Protein AF-A0A2Z6Q1Y4-F1 (afdb_monomer_lite)

Secondary structure (DSSP, 8-state):
------EEE-TTT--EEETTSHHHHHHHHHTEEEETTEEEE-TTS----STT-EEEETTTTEEEETTSHHHHHHHHTTPEEETTTEEE-HHHHHHHHH-GGGGG-SSHHHHHHHHHHHHHHHHHHHHHHHH-TTHHHHHHHHHHHHHHHHH--

Organism: NCBI:txid94130

Sequence (153 aa):
MTNANRYTINPLTGRSIRVDSSTFNQLVIEVYDYLDSGLVRRVTAPPLTEARQSYLNIEIGRMVQYGTRTYFYLIQRAYEIIEDYYLVPPRFVKIAQSYPFLLYLHDTQKRLEHIDVILRRVNFYIEWNQLNPDYRQRVEETRQFVERRQRET

Radius of gyration: 23.53 Å; chains: 1; bounding box: 55×42×67 Å

Foldseek 3Di:
DPDDFQWEADPQQRDTDTPVDPSNVVLCVQFFPCDPSYTHGDPPHDPPPLPFQWAQELQVRDIDGPPDPVNVVLVVQVQDQDSSHYRHHPLQVVVCVVCVVLVVPNDSVSSVVVSVVVSVVVVVVVVVCVVCVCVVVVVVVVVVVVVVVVVVD

pLDDT: mean 82.92, std 11.61, range [37.06, 97.25]

Structure (mmCIF, N/CA/C/O backbone):
data_AF-A0A2Z6Q1Y4-F1
#
_entry.id   AF-A0A2Z6Q1Y4-F1
#
loop_
_atom_site.group_PDB
_atom_site.id
_atom_site.type_symbol
_atom_site.label_atom_id
_atom_site.label_alt_id
_atom_site.label_comp_id
_atom_site.label_asym_id
_atom_site.label_entity_id
_atom_site.label_seq_id
_atom_site.pdbx_PDB_ins_code
_atom_site.Cartn_x
_atom_site.Cartn_y
_atom_site.Cartn_z
_atom_site.occupancy
_atom_site.B_iso_or_equiv
_atom_site.auth_seq_id
_atom_site.auth_comp_id
_atom_site.auth_asym_id
_atom_site.auth_atom_id
_atom_site.pdbx_PDB_model_num
ATOM 1 N N . MET A 1 1 ? 10.637 -21.542 29.072 1.00 37.06 1 MET A N 1
ATOM 2 C CA . MET A 1 1 ? 10.900 -21.349 27.628 1.00 37.06 1 MET A CA 1
ATOM 3 C C . MET A 1 1 ? 9.751 -20.538 27.035 1.00 37.06 1 MET A C 1
ATOM 5 O O . MET A 1 1 ? 8.753 -21.104 26.614 1.00 37.06 1 MET A O 1
ATOM 9 N N . THR A 1 2 ? 9.824 -19.210 27.107 1.00 41.53 2 THR A N 1
ATOM 10 C CA . THR A 1 2 ? 8.801 -18.284 26.594 1.00 41.53 2 THR A CA 1
ATOM 11 C C . THR A 1 2 ? 9.088 -18.015 25.121 1.00 41.53 2 THR A C 1
ATOM 13 O O . THR A 1 2 ? 10.106 -17.422 24.778 1.00 41.53 2 THR A O 1
ATOM 16 N N . ASN A 1 3 ? 8.248 -18.558 24.240 1.00 45.94 3 ASN A N 1
ATOM 17 C CA . ASN A 1 3 ? 8.509 -18.559 22.806 1.00 45.94 3 ASN A CA 1
ATOM 18 C 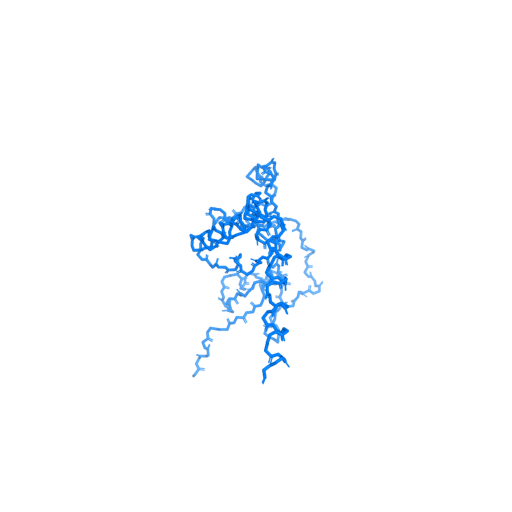C . ASN A 1 3 ? 8.334 -17.149 22.214 1.00 45.94 3 ASN A C 1
ATOM 20 O O . ASN A 1 3 ? 7.333 -16.475 22.454 1.00 45.94 3 ASN A O 1
ATOM 24 N N . ALA A 1 4 ? 9.356 -16.729 21.478 1.00 51.34 4 ALA A N 1
ATOM 25 C CA . ALA A 1 4 ? 9.578 -15.403 20.937 1.00 51.34 4 ALA A CA 1
ATOM 26 C C . ALA A 1 4 ? 8.623 -15.075 19.777 1.00 51.34 4 ALA A C 1
ATOM 28 O O . ALA A 1 4 ? 8.277 -15.946 18.987 1.00 51.34 4 ALA A O 1
ATOM 29 N N . ASN A 1 5 ? 8.248 -13.797 19.653 1.00 62.97 5 ASN A N 1
ATO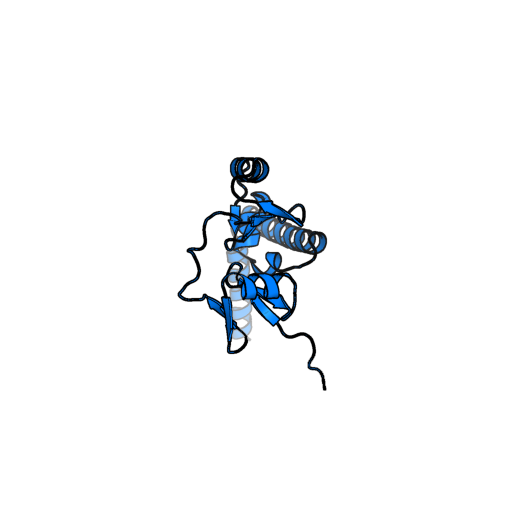M 30 C CA . ASN A 1 5 ? 7.758 -13.172 18.416 1.00 62.97 5 ASN A CA 1
ATOM 31 C C . ASN A 1 5 ? 6.746 -13.998 17.590 1.00 62.97 5 ASN A C 1
ATOM 33 O O . ASN A 1 5 ? 6.986 -14.299 16.422 1.00 62.97 5 ASN A O 1
ATOM 37 N N . ARG A 1 6 ? 5.592 -14.342 18.174 1.00 83.31 6 ARG A N 1
ATOM 38 C CA . ARG A 1 6 ? 4.473 -14.918 17.410 1.00 83.31 6 ARG A CA 1
ATOM 39 C C . ARG A 1 6 ? 3.776 -13.834 16.589 1.00 83.31 6 ARG A C 1
ATOM 41 O O . ARG A 1 6 ? 3.536 -12.739 17.098 1.00 83.31 6 ARG A O 1
ATOM 48 N N . TYR A 1 7 ? 3.435 -14.151 15.343 1.00 85.25 7 TYR A N 1
ATOM 49 C CA . TYR A 1 7 ? 2.728 -13.262 14.422 1.00 85.25 7 TYR A CA 1
ATOM 50 C C . TYR A 1 7 ? 1.480 -13.939 13.854 1.00 85.25 7 TYR A C 1
ATOM 52 O O . TYR A 1 7 ? 1.443 -15.160 13.724 1.00 85.25 7 TYR A O 1
ATOM 60 N N . THR A 1 8 ? 0.479 -13.139 13.498 1.00 89.00 8 THR A N 1
ATOM 61 C CA . THR A 1 8 ? -0.734 -13.570 12.791 1.00 89.00 8 THR A CA 1
ATOM 62 C C . THR A 1 8 ? -1.091 -12.568 11.697 1.00 89.00 8 THR A C 1
ATOM 64 O O . THR A 1 8 ? -0.507 -11.488 11.635 1.00 89.00 8 THR A O 1
ATOM 67 N N . ILE A 1 9 ? -2.039 -12.905 10.828 1.00 82.44 9 ILE A N 1
ATOM 68 C CA . ILE A 1 9 ? -2.501 -12.014 9.766 1.00 82.44 9 ILE A CA 1
ATOM 69 C C . ILE A 1 9 ? -3.655 -11.166 10.284 1.00 82.44 9 ILE A C 1
ATOM 71 O O . ILE A 1 9 ? -4.645 -11.686 10.789 1.00 82.44 9 ILE A O 1
ATOM 75 N N . ASN A 1 10 ? -3.539 -9.851 10.135 1.00 80.38 10 ASN A N 1
ATOM 76 C CA . ASN A 1 10 ? -4.630 -8.924 10.348 1.00 80.38 10 ASN A CA 1
ATOM 77 C C . ASN A 1 10 ? -5.665 -9.120 9.223 1.00 80.38 10 ASN A C 1
ATOM 79 O O . ASN A 1 10 ? -5.391 -8.744 8.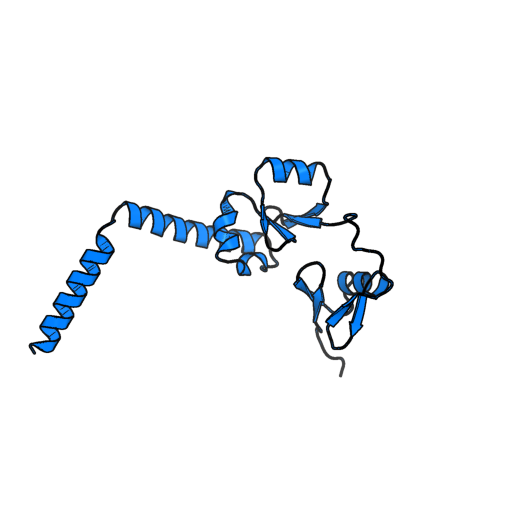083 1.00 80.38 10 ASN A O 1
ATOM 83 N N . PRO A 1 11 ? -6.861 -9.642 9.524 1.00 72.50 11 PRO A N 1
ATOM 84 C CA . PRO A 1 11 ? -7.881 -9.966 8.530 1.00 72.50 11 PRO A CA 1
ATOM 85 C C . PRO A 1 11 ? -8.485 -8.726 7.859 1.00 72.50 11 PRO A C 1
ATOM 87 O O . PRO A 1 11 ? -9.137 -8.856 6.831 1.00 72.50 11 PRO A O 1
ATOM 90 N N . LEU A 1 12 ? -8.259 -7.528 8.411 1.00 73.94 12 LEU A N 1
ATOM 91 C CA . LEU A 1 12 ? -8.688 -6.263 7.811 1.00 73.94 12 LEU A CA 1
ATOM 92 C C . LEU A 1 12 ? -7.684 -5.707 6.797 1.00 73.94 12 LEU A C 1
ATOM 94 O O . LEU A 1 12 ? -8.028 -4.811 6.039 1.00 73.94 12 LEU A O 1
ATOM 98 N N . THR A 1 13 ? -6.426 -6.158 6.834 1.00 67.19 13 THR A N 1
ATOM 99 C CA . THR A 1 13 ? -5.341 -5.546 6.037 1.00 67.19 13 THR A CA 1
ATOM 100 C C . THR A 1 13 ? -4.416 -6.553 5.354 1.00 67.19 13 THR A C 1
ATOM 102 O O . THR A 1 13 ? -3.495 -6.145 4.660 1.00 67.19 13 THR A O 1
ATOM 105 N N . GLY A 1 14 ? -4.576 -7.857 5.601 1.00 68.88 14 GLY A N 1
ATOM 106 C CA . GLY A 1 14 ? -3.698 -8.914 5.084 1.00 68.88 14 GLY A CA 1
ATOM 107 C C . GLY A 1 14 ? -2.283 -8.939 5.682 1.00 68.88 14 GLY A C 1
ATOM 108 O O . GLY A 1 14 ? -1.458 -9.755 5.279 1.00 68.88 14 GLY A O 1
ATOM 109 N N . ARG A 1 15 ? -1.971 -8.073 6.655 1.00 66.19 15 ARG A N 1
ATOM 110 C CA . ARG A 1 15 ? -0.606 -7.880 7.173 1.00 66.19 15 ARG A CA 1
ATOM 111 C C . ARG A 1 15 ? -0.270 -8.742 8.378 1.00 66.19 15 ARG A C 1
ATOM 113 O O . ARG A 1 15 ? -1.097 -8.918 9.264 1.00 66.19 15 ARG A O 1
ATOM 120 N N . SER A 1 16 ? 0.995 -9.146 8.475 1.00 80.25 16 SER A N 1
ATOM 121 C CA . SER A 1 16 ? 1.544 -9.762 9.685 1.00 80.25 16 SER A CA 1
ATOM 122 C C . SER A 1 16 ? 1.558 -8.769 10.857 1.00 80.25 16 SER A C 1
ATOM 124 O O . SER A 1 16 ? 2.112 -7.674 10.752 1.00 80.25 16 SER A O 1
ATOM 126 N N . ILE A 1 17 ? 0.944 -9.141 11.978 1.00 81.56 17 ILE A N 1
ATOM 127 C CA . ILE A 1 17 ? 0.901 -8.387 13.236 1.00 81.56 17 ILE A CA 1
ATOM 128 C C . ILE A 1 17 ? 1.380 -9.271 14.385 1.00 81.56 17 ILE A C 1
ATOM 130 O O . ILE A 1 17 ? 1.135 -10.477 14.391 1.00 81.56 17 ILE A O 1
ATOM 134 N N . ARG A 1 18 ? 2.076 -8.689 15.371 1.00 84.50 18 ARG A N 1
ATOM 135 C CA . ARG A 1 18 ? 2.560 -9.453 16.530 1.00 84.50 18 ARG A CA 1
ATOM 136 C C . ARG A 1 18 ? 1.381 -9.857 17.413 1.00 84.50 18 ARG A C 1
ATOM 138 O O . ARG A 1 18 ? 0.548 -9.013 17.750 1.00 84.50 18 ARG A O 1
ATOM 145 N N . VAL A 1 19 ? 1.348 -11.117 17.823 1.00 83.31 19 VAL A N 1
ATOM 146 C CA . VAL A 1 19 ? 0.449 -11.608 18.872 1.00 83.31 19 VAL A CA 1
ATOM 147 C C . VAL A 1 19 ? 0.749 -10.829 20.161 1.00 83.31 19 VAL A C 1
ATOM 149 O O . VAL A 1 19 ? 1.901 -10.468 20.425 1.00 83.31 19 VAL A O 1
ATOM 152 N N . ASP A 1 20 ? -0.304 -10.474 20.895 1.00 81.44 20 ASP A N 1
ATOM 153 C CA . ASP A 1 20 ? -0.297 -9.594 22.079 1.00 81.44 20 ASP A CA 1
ATOM 154 C C . ASP A 1 20 ? 0.063 -8.116 21.818 1.00 81.44 20 ASP A C 1
ATOM 156 O O . ASP A 1 20 ? 0.240 -7.334 22.755 1.00 81.44 20 ASP A O 1
ATOM 160 N N . SER A 1 21 ? 0.176 -7.689 20.554 1.00 73.88 21 SER A N 1
ATOM 161 C CA . SER A 1 21 ? 0.277 -6.258 20.224 1.00 73.88 21 SER A CA 1
ATOM 162 C C . SER A 1 21 ? -1.039 -5.521 20.480 1.00 73.88 21 SER A C 1
ATOM 164 O O . SER A 1 21 ? -2.105 -6.126 20.547 1.00 73.88 21 SER A O 1
ATOM 166 N N . SER A 1 22 ? -0.990 -4.188 20.549 1.00 67.31 22 SER A N 1
ATOM 167 C CA . SER A 1 22 ? -2.199 -3.360 20.649 1.00 67.31 22 SER A CA 1
ATOM 168 C C . SER A 1 22 ? -3.176 -3.614 19.496 1.00 67.31 22 SER A C 1
ATOM 170 O O . SER A 1 22 ? -4.368 -3.764 19.737 1.00 67.31 22 SER A O 1
ATOM 172 N N . THR A 1 23 ? -2.677 -3.740 18.261 1.00 73.38 23 THR A N 1
ATOM 173 C CA . THR A 1 23 ? -3.493 -4.062 17.080 1.00 73.38 23 THR A CA 1
ATOM 174 C C . THR A 1 23 ? -4.145 -5.436 17.194 1.00 73.38 23 THR A C 1
ATOM 176 O O . THR A 1 23 ? -5.328 -5.577 16.902 1.00 73.38 23 THR A O 1
ATOM 179 N N . PHE A 1 24 ? -3.396 -6.443 17.647 1.00 83.12 24 PHE A N 1
ATOM 180 C CA . PHE A 1 24 ? -3.934 -7.780 17.886 1.00 83.12 24 PHE A CA 1
ATOM 181 C C . PHE A 1 24 ? -5.011 -7.769 18.980 1.00 83.12 24 PHE A C 1
ATOM 183 O O . PHE A 1 24 ? -6.122 -8.237 18.746 1.00 83.12 24 PHE A O 1
ATOM 190 N N . ASN A 1 25 ? -4.714 -7.173 20.138 1.00 73.94 25 ASN A N 1
ATOM 191 C CA . ASN A 1 25 ? -5.637 -7.102 21.272 1.00 73.94 25 ASN A CA 1
ATOM 192 C C . ASN A 1 25 ? -6.927 -6.379 20.894 1.00 73.94 25 ASN A C 1
ATOM 194 O O . ASN A 1 25 ? -8.005 -6.811 21.282 1.00 73.94 25 ASN A O 1
ATOM 198 N N . GLN A 1 26 ? -6.832 -5.313 20.100 1.00 74.69 26 GLN A N 1
ATOM 199 C CA . GLN A 1 26 ? -8.004 -4.591 19.631 1.00 74.69 26 GLN A CA 1
ATOM 200 C C . GLN A 1 26 ? -8.894 -5.463 18.736 1.00 74.69 26 GLN A C 1
ATOM 202 O O . GLN A 1 26 ? -10.097 -5.539 18.967 1.00 74.69 26 GLN A O 1
ATOM 207 N N . LEU A 1 27 ? -8.309 -6.181 17.769 1.00 82.44 27 LEU A N 1
ATOM 208 C CA . LEU A 1 27 ? -9.055 -7.104 16.908 1.00 82.44 27 LEU A CA 1
ATOM 209 C C . LEU A 1 27 ? -9.741 -8.205 17.726 1.00 82.44 27 LEU A C 1
ATOM 211 O O . LEU A 1 27 ? -10.909 -8.503 17.475 1.00 82.44 27 LEU A O 1
ATOM 215 N N . VAL A 1 28 ? -9.042 -8.763 18.721 1.00 85.81 28 VAL A N 1
ATOM 216 C CA . VAL A 1 28 ? -9.565 -9.828 19.592 1.00 85.81 28 VAL A CA 1
ATOM 217 C C . VAL A 1 28 ? -10.668 -9.331 20.530 1.00 85.81 28 VAL A C 1
ATOM 219 O O . VAL A 1 28 ? -11.658 -10.020 20.762 1.00 85.81 28 VAL A O 1
ATOM 222 N N . ILE A 1 29 ? -10.533 -8.127 21.082 1.00 80.00 29 ILE A N 1
ATOM 223 C CA . ILE A 1 29 ? -11.559 -7.547 21.954 1.00 80.00 29 ILE A CA 1
ATOM 224 C C . ILE A 1 29 ? -12.826 -7.259 21.146 1.00 80.00 29 ILE A C 1
ATOM 226 O O . ILE A 1 29 ? -13.921 -7.635 21.565 1.00 80.00 29 ILE A O 1
ATOM 230 N N . GLU A 1 30 ? -12.678 -6.624 19.984 1.00 77.94 30 GLU A N 1
ATOM 231 C CA . GLU A 1 30 ? -13.805 -6.045 19.256 1.00 77.94 30 GLU A CA 1
ATOM 232 C C . GLU A 1 30 ? -14.559 -7.064 18.382 1.00 77.94 30 GLU A C 1
ATOM 234 O O . GLU A 1 30 ? -15.790 -7.079 18.396 1.00 77.94 30 GLU A O 1
ATOM 239 N N . VAL A 1 31 ? -13.862 -7.896 17.594 1.00 84.25 31 VAL A N 1
ATOM 240 C CA . VAL A 1 31 ? -14.499 -8.526 16.413 1.00 84.25 31 VAL A CA 1
ATOM 241 C C . VAL A 1 31 ? -14.037 -9.955 16.102 1.00 84.25 31 VAL A C 1
ATOM 243 O O . VAL A 1 31 ? -14.749 -10.685 15.406 1.00 84.25 31 VAL A O 1
ATOM 246 N N . TYR A 1 32 ? -12.866 -10.365 16.584 1.00 87.25 32 TYR A N 1
ATOM 247 C CA . TYR A 1 32 ? -12.204 -11.610 16.194 1.00 87.25 32 TYR A CA 1
ATOM 248 C C . TYR A 1 32 ? -11.908 -12.511 17.396 1.00 87.25 32 TYR A C 1
ATOM 250 O O . TYR A 1 32 ? -11.681 -12.041 18.504 1.00 87.25 32 TYR A O 1
ATOM 258 N N . ASP A 1 33 ? -11.861 -13.814 17.157 1.00 91.50 33 ASP A N 1
ATOM 259 C CA . ASP A 1 33 ? -11.269 -14.802 18.051 1.00 91.50 33 ASP A CA 1
ATOM 260 C C . ASP A 1 33 ? -9.919 -15.241 17.486 1.00 91.50 33 ASP A C 1
ATOM 262 O O . ASP A 1 33 ? -9.725 -15.293 16.270 1.00 91.50 33 ASP A O 1
ATOM 266 N N . TYR A 1 34 ? -8.970 -15.542 18.368 1.00 91.75 34 TYR A N 1
ATOM 267 C CA . TYR A 1 34 ? -7.661 -16.044 17.967 1.00 91.75 34 TYR A CA 1
ATOM 268 C C . TYR A 1 34 ? -7.627 -17.569 18.090 1.00 91.75 34 TYR A C 1
ATOM 270 O O . TYR A 1 34 ? -7.562 -18.102 19.198 1.00 91.75 34 TYR A O 1
ATOM 278 N N . LEU A 1 35 ? -7.692 -18.258 16.950 1.00 88.69 35 LEU A N 1
ATOM 279 C CA . LEU A 1 35 ? -7.785 -19.717 16.834 1.00 88.69 35 LEU A CA 1
ATOM 280 C C . LEU A 1 35 ? -6.787 -20.206 15.788 1.00 88.69 35 LEU A C 1
ATOM 282 O O . LEU A 1 35 ? -6.608 -19.556 14.763 1.00 88.69 35 LEU A O 1
ATOM 286 N N . ASP A 1 36 ? -6.120 -21.332 16.043 1.00 87.19 36 ASP A N 1
ATOM 287 C CA . ASP A 1 36 ? -5.175 -21.957 15.102 1.00 87.19 36 ASP A CA 1
ATOM 288 C C . ASP A 1 36 ? -4.132 -20.988 14.515 1.00 87.19 36 ASP A C 1
ATOM 290 O O . ASP A 1 36 ? -3.722 -21.080 13.361 1.00 87.19 36 ASP A O 1
ATOM 294 N N . SER A 1 37 ? -3.668 -20.040 15.335 1.00 84.31 37 SER A N 1
ATOM 295 C CA . SER A 1 37 ? -2.723 -18.982 14.939 1.00 84.31 37 SER A CA 1
ATOM 296 C C . SER A 1 37 ? -3.266 -17.953 13.924 1.00 84.31 37 SER A C 1
ATOM 298 O O . SER A 1 37 ? -2.503 -17.142 13.391 1.00 84.31 37 SER A O 1
ATOM 300 N N . GLY A 1 38 ? -4.582 -17.921 13.705 1.00 85.56 38 GLY A N 1
ATOM 301 C CA . GLY A 1 38 ? -5.308 -16.972 12.859 1.00 85.56 38 GLY A CA 1
ATOM 302 C C . GLY A 1 38 ? -6.366 -16.172 13.625 1.00 85.56 38 GLY A C 1
ATOM 303 O O . GLY A 1 38 ? -6.835 -16.575 14.688 1.00 85.56 38 GLY A O 1
ATOM 304 N N . LEU A 1 39 ? -6.755 -15.021 13.076 1.00 87.31 39 LEU A N 1
ATOM 305 C CA . LEU A 1 39 ? -7.897 -14.247 13.562 1.00 87.31 39 LEU A CA 1
ATOM 306 C C . LEU A 1 39 ? -9.154 -14.637 12.777 1.00 87.31 39 LEU A C 1
ATOM 308 O O . LEU A 1 39 ? -9.253 -14.377 11.578 1.00 87.31 39 LEU A O 1
ATOM 312 N N . VAL A 1 40 ? -10.122 -15.236 13.467 1.00 87.19 40 VAL A N 1
ATOM 313 C CA . VAL A 1 40 ? -11.408 -15.683 12.915 1.00 87.19 40 VAL A CA 1
ATOM 314 C C . VAL A 1 40 ? -12.501 -14.726 13.368 1.00 87.19 40 VAL A C 1
ATOM 316 O O . VAL A 1 40 ? -12.618 -14.425 14.550 1.00 87.19 40 VAL A O 1
ATOM 319 N N . ARG A 1 41 ? -13.295 -14.192 12.439 1.00 83.44 41 ARG A N 1
ATOM 320 C CA . ARG A 1 41 ? -14.323 -13.200 12.781 1.00 83.44 41 ARG A CA 1
ATOM 321 C C . ARG A 1 41 ? -15.466 -13.863 13.552 1.00 83.44 41 ARG A C 1
ATOM 323 O O . ARG A 1 41 ? -15.990 -14.880 13.100 1.00 83.44 41 ARG A O 1
ATOM 330 N N . ARG A 1 42 ? -15.901 -13.264 14.666 1.00 87.81 42 ARG A N 1
ATOM 331 C CA . ARG A 1 42 ? -17.059 -13.750 15.433 1.00 87.81 42 ARG A CA 1
ATOM 332 C C . ARG A 1 42 ? -18.319 -13.700 14.578 1.00 87.81 42 ARG A C 1
ATOM 334 O O . ARG A 1 42 ? -18.568 -12.717 13.881 1.00 87.81 42 ARG A O 1
ATOM 341 N N . VAL A 1 43 ? -19.160 -14.723 14.693 1.00 80.62 43 VAL A N 1
ATOM 342 C CA . VAL A 1 43 ? -20.460 -14.767 13.998 1.00 80.62 43 VAL A CA 1
ATOM 343 C C . VAL A 1 43 ? -21.365 -13.612 14.446 1.00 80.62 43 VAL A C 1
ATOM 345 O O . VAL A 1 43 ? -22.093 -13.045 13.640 1.00 80.62 43 VAL A O 1
ATOM 348 N N . THR A 1 44 ? -21.266 -13.211 15.716 1.00 83.44 44 THR A N 1
ATOM 349 C CA . THR A 1 44 ? -22.035 -12.110 16.318 1.00 83.44 44 THR A CA 1
ATOM 350 C C . THR A 1 44 ? -21.422 -10.728 16.099 1.00 83.44 44 THR A C 1
ATOM 352 O O . THR A 1 44 ? -21.999 -9.733 16.534 1.00 83.44 44 THR A O 1
ATOM 355 N N . ALA A 1 45 ? -20.256 -10.636 15.451 1.00 73.25 45 ALA A N 1
ATOM 356 C CA . ALA A 1 45 ? -19.605 -9.354 15.242 1.00 73.25 45 ALA A CA 1
ATOM 357 C C . ALA A 1 45 ? -20.448 -8.441 14.335 1.00 73.25 45 ALA A C 1
ATOM 359 O O . ALA A 1 45 ? -20.828 -8.874 13.234 1.00 73.25 45 ALA A O 1
ATOM 360 N N . PRO A 1 46 ? -20.666 -7.167 14.724 1.00 66.94 46 PRO A N 1
ATOM 361 C CA . PRO A 1 46 ? -21.370 -6.205 13.882 1.00 66.94 46 PRO A CA 1
ATOM 362 C C . PRO A 1 46 ? -20.663 -6.106 12.528 1.00 66.94 46 PRO A C 1
ATOM 364 O O . PRO A 1 46 ? -19.429 -6.211 12.514 1.00 66.94 46 PRO A O 1
ATOM 367 N N . PRO A 1 47 ? -21.396 -5.945 11.402 1.00 62.91 47 PRO A N 1
ATOM 368 C CA . PRO A 1 47 ? -20.800 -5.783 10.075 1.00 62.91 47 PRO A CA 1
ATOM 369 C C . PRO A 1 47 ? -19.625 -4.819 10.157 1.00 62.91 47 PRO A C 1
ATOM 371 O O . PRO A 1 47 ? -19.696 -3.875 10.942 1.00 62.91 47 PRO A O 1
ATOM 374 N N . LEU A 1 48 ? -18.555 -5.069 9.395 1.00 60.69 48 LEU A N 1
ATOM 375 C CA . LEU A 1 48 ? -17.454 -4.113 9.290 1.00 60.69 48 LEU A CA 1
ATOM 376 C C . LEU A 1 48 ? -18.049 -2.809 8.748 1.00 60.69 48 LEU A C 1
ATOM 378 O O . LEU A 1 48 ? -18.239 -2.655 7.546 1.00 60.69 48 LEU A O 1
ATOM 382 N N . THR A 1 49 ? -18.470 -1.923 9.643 1.00 51.53 49 THR A N 1
ATOM 383 C CA . THR A 1 49 ? -19.047 -0.642 9.287 1.00 51.53 49 THR A CA 1
ATOM 384 C C . THR A 1 49 ? -17.910 0.196 8.725 1.00 51.53 49 THR A C 1
ATOM 386 O O . THR A 1 49 ? -16.804 0.181 9.259 1.00 51.53 49 THR A O 1
ATOM 389 N N . GLU A 1 50 ? -18.181 0.960 7.664 1.00 51.53 50 GLU A N 1
ATOM 390 C CA . GLU A 1 50 ? -17.243 1.914 7.038 1.00 51.53 50 GLU A CA 1
ATOM 391 C C . GLU A 1 50 ? -16.567 2.865 8.055 1.00 51.53 50 GLU A C 1
ATOM 393 O O . GLU A 1 50 ? -15.533 3.483 7.786 1.00 51.53 50 GLU A O 1
ATOM 398 N N . ALA A 1 51 ? -17.133 2.957 9.261 1.00 46.16 51 ALA A N 1
ATOM 399 C CA . ALA A 1 51 ? -16.576 3.609 10.427 1.00 46.16 51 ALA A CA 1
ATOM 400 C C . ALA A 1 51 ? -15.200 3.024 10.810 1.00 46.16 51 ALA A C 1
ATOM 402 O O . ALA A 1 51 ? -15.091 2.113 11.627 1.00 46.16 51 ALA A O 1
ATOM 403 N N . ARG A 1 52 ? -14.158 3.689 10.289 1.00 56.88 52 ARG A N 1
ATOM 404 C CA . ARG A 1 52 ? -12.714 3.621 10.615 1.00 56.88 52 ARG A CA 1
ATOM 405 C C . ARG A 1 52 ? -11.823 2.904 9.602 1.00 56.88 52 ARG A C 1
ATOM 407 O O . ARG A 1 52 ? -10.669 2.614 9.931 1.00 56.88 52 ARG A O 1
ATOM 414 N N . GLN A 1 53 ? -12.262 2.721 8.356 1.00 72.69 53 GLN A N 1
ATOM 415 C CA . GLN A 1 53 ? -11.307 2.369 7.303 1.00 72.69 53 GLN A CA 1
ATOM 416 C C . GLN A 1 53 ? -10.223 3.456 7.229 1.00 72.69 53 GLN A C 1
ATOM 418 O O . GLN A 1 53 ? -10.515 4.648 7.137 1.00 72.69 53 GLN A O 1
ATOM 423 N N . SER A 1 54 ? -8.963 3.059 7.379 1.00 81.94 54 SER A N 1
ATOM 424 C CA . SER A 1 54 ? -7.820 3.968 7.378 1.00 81.94 54 SER A CA 1
ATOM 425 C C . SER A 1 54 ? -6.763 3.420 6.442 1.00 81.94 54 SER A C 1
ATOM 427 O O . SER A 1 54 ? -6.403 2.250 6.529 1.00 81.94 54 SER A O 1
ATOM 429 N N . TYR A 1 55 ? -6.240 4.284 5.588 1.00 84.00 55 TYR A N 1
ATOM 430 C CA . TYR A 1 55 ? -5.277 3.931 4.558 1.00 84.00 55 TYR A CA 1
ATOM 431 C C . TYR A 1 55 ? -3.902 4.479 4.915 1.00 84.00 55 TYR A C 1
ATOM 433 O O . TYR A 1 55 ? -3.786 5.605 5.402 1.00 84.00 55 TYR A O 1
ATOM 441 N N . LEU A 1 56 ? -2.842 3.722 4.654 1.00 88.12 56 LEU A N 1
ATOM 442 C CA . LEU A 1 56 ? -1.482 4.226 4.811 1.00 88.12 56 LEU A CA 1
ATOM 443 C C . LEU A 1 56 ? -1.096 5.039 3.579 1.00 88.12 56 LEU A C 1
ATOM 445 O O . LEU A 1 56 ? -0.916 4.481 2.499 1.00 88.12 56 LEU A O 1
ATOM 449 N N . ASN A 1 57 ? -0.903 6.345 3.742 1.00 94.69 57 ASN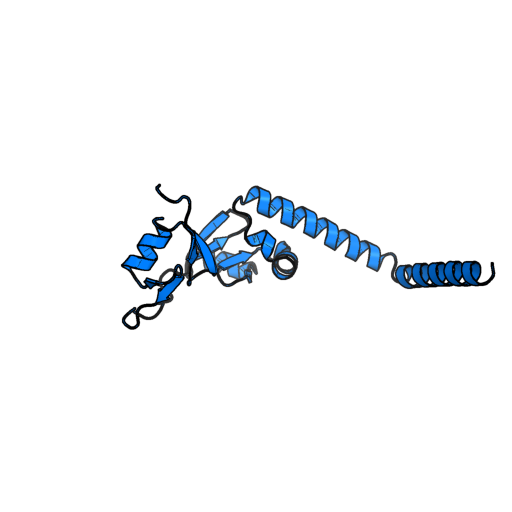 A N 1
ATOM 450 C CA . ASN A 1 57 ? -0.276 7.151 2.703 1.00 94.69 57 ASN A CA 1
ATOM 451 C C . ASN A 1 57 ? 1.214 6.792 2.628 1.00 94.69 57 ASN A C 1
ATOM 453 O O . ASN A 1 57 ? 1.962 7.018 3.584 1.00 94.69 57 ASN A O 1
ATOM 457 N N . ILE A 1 58 ? 1.643 6.238 1.492 1.00 91.75 58 ILE A N 1
ATOM 458 C CA . ILE A 1 58 ? 3.020 5.758 1.335 1.00 91.75 58 ILE A CA 1
ATOM 459 C C . ILE A 1 58 ? 4.046 6.876 1.159 1.00 91.75 58 ILE A C 1
ATOM 461 O O . ILE A 1 58 ? 5.224 6.626 1.382 1.00 91.75 58 ILE A O 1
ATOM 465 N N . GLU A 1 59 ? 3.612 8.074 0.760 1.00 92.81 59 GLU A N 1
ATOM 466 C CA . GLU A 1 59 ? 4.478 9.236 0.551 1.00 92.81 59 GLU A CA 1
ATOM 467 C C . GLU A 1 59 ? 4.908 9.847 1.886 1.00 92.81 59 GLU A C 1
ATOM 469 O O . GLU A 1 59 ? 6.069 10.198 2.061 1.00 92.81 59 GLU A O 1
ATOM 474 N N . ILE A 1 60 ? 3.986 9.938 2.847 1.00 90.75 60 ILE A N 1
ATOM 475 C CA . ILE A 1 60 ? 4.250 10.587 4.143 1.00 90.75 60 ILE A CA 1
ATOM 476 C C . ILE A 1 60 ? 4.298 9.611 5.323 1.00 90.75 60 ILE A C 1
ATOM 478 O O . ILE A 1 60 ? 4.596 10.018 6.443 1.00 90.75 60 ILE A O 1
ATOM 482 N N . GLY A 1 61 ? 3.966 8.335 5.108 1.00 87.50 61 GLY A N 1
ATOM 483 C CA . GLY A 1 61 ? 3.978 7.306 6.150 1.00 87.50 61 GLY A CA 1
ATOM 484 C C . GLY A 1 61 ? 2.917 7.492 7.236 1.00 87.50 61 GLY A C 1
ATOM 485 O O . GLY A 1 61 ? 3.100 7.014 8.352 1.00 87.50 61 GLY A O 1
ATOM 486 N N . ARG A 1 62 ? 1.825 8.210 6.945 1.00 89.81 62 ARG A N 1
ATOM 487 C CA . ARG A 1 62 ? 0.749 8.502 7.907 1.00 89.81 62 ARG A CA 1
ATOM 488 C C . ARG A 1 62 ? -0.552 7.821 7.513 1.00 89.81 62 ARG A C 1
ATOM 490 O O . ARG A 1 62 ? -0.858 7.690 6.329 1.00 89.81 62 ARG A O 1
ATOM 497 N N . MET A 1 63 ? -1.328 7.438 8.523 1.00 89.50 63 MET A N 1
ATOM 498 C CA . MET A 1 63 ? -2.680 6.926 8.329 1.00 89.50 63 MET A CA 1
ATOM 499 C C . MET A 1 63 ? -3.624 8.061 7.932 1.00 89.50 63 MET A C 1
ATOM 501 O O . MET A 1 63 ? -3.609 9.139 8.526 1.00 89.50 63 MET A O 1
ATOM 505 N N . VAL A 1 64 ? -4.464 7.793 6.942 1.00 88.94 64 VAL A N 1
ATOM 506 C CA . VAL A 1 64 ? -5.513 8.678 6.451 1.00 88.94 64 VAL A CA 1
ATOM 507 C C . VAL A 1 64 ? -6.839 7.970 6.655 1.00 88.94 64 VAL A C 1
ATOM 509 O O . VAL A 1 64 ? -7.089 6.926 6.060 1.00 88.94 64 VAL A O 1
ATOM 512 N N . GLN A 1 65 ? -7.687 8.535 7.503 1.00 87.25 65 GLN A N 1
ATOM 513 C CA . GLN A 1 65 ? -9.018 7.993 7.751 1.00 87.25 65 GLN A CA 1
ATOM 514 C C . GLN A 1 65 ? -9.934 8.275 6.557 1.00 87.25 65 GLN A C 1
ATOM 516 O O . GLN A 1 65 ? -9.956 9.394 6.030 1.00 87.25 65 GLN A O 1
ATOM 521 N N . TYR A 1 66 ? -10.695 7.263 6.155 1.00 83.06 66 TYR A N 1
ATOM 522 C CA . TYR A 1 66 ? -11.760 7.363 5.167 1.00 83.06 66 TYR A CA 1
ATOM 523 C C . TYR A 1 66 ? -12.752 8.477 5.530 1.00 83.06 66 TYR A C 1
ATOM 525 O O . TYR A 1 66 ? -13.001 8.749 6.705 1.00 83.06 66 TYR A O 1
ATOM 533 N N . GLY A 1 67 ? -13.279 9.162 4.515 1.00 81.50 67 GLY A N 1
ATOM 534 C CA . GLY A 1 67 ? -14.267 10.232 4.692 1.00 81.50 67 GLY A CA 1
ATOM 535 C C . GLY A 1 67 ? -13.721 11.544 5.273 1.00 81.50 67 GLY A C 1
ATOM 536 O O . GLY A 1 67 ? -14.461 12.517 5.394 1.00 81.50 67 GLY A O 1
ATOM 537 N N . THR A 1 68 ? -12.431 11.626 5.613 1.00 87.56 68 THR A N 1
ATOM 538 C CA . THR A 1 68 ? -11.823 12.892 6.053 1.00 87.56 68 THR A CA 1
ATOM 539 C C . THR A 1 68 ? -11.547 13.836 4.883 1.00 87.56 68 THR A C 1
ATOM 541 O O . THR A 1 68 ? -11.392 13.421 3.734 1.00 87.56 68 THR A O 1
ATOM 544 N N . ARG A 1 69 ? -11.379 15.133 5.178 1.00 93.75 69 ARG A N 1
ATOM 545 C CA . ARG A 1 69 ? -10.937 16.127 4.184 1.00 93.75 69 ARG A CA 1
ATOM 546 C C . ARG A 1 69 ? -9.636 15.710 3.489 1.00 93.75 69 ARG A C 1
ATOM 548 O O . ARG A 1 69 ? -9.503 15.896 2.284 1.00 93.75 69 ARG A O 1
ATOM 555 N N . THR A 1 70 ? -8.693 15.133 4.235 1.00 94.06 70 THR A N 1
ATOM 556 C CA . THR A 1 70 ? -7.424 14.634 3.686 1.00 94.06 70 THR A CA 1
ATOM 557 C C . THR A 1 70 ? -7.642 13.468 2.732 1.00 94.06 70 THR A C 1
ATOM 559 O O . THR A 1 70 ? -7.033 13.451 1.668 1.00 94.06 70 THR A O 1
ATOM 562 N N . TYR A 1 71 ? -8.525 12.526 3.074 1.00 93.12 71 TYR A N 1
ATOM 563 C CA . TYR A 1 71 ? -8.889 11.429 2.179 1.00 93.12 71 TYR A CA 1
ATOM 564 C C . TYR A 1 71 ? -9.415 11.958 0.841 1.00 93.12 71 TYR A C 1
ATOM 566 O O . TYR A 1 71 ? -8.821 11.675 -0.198 1.00 93.12 71 TYR A O 1
ATOM 574 N N . PHE A 1 72 ? -10.450 12.804 0.860 1.00 93.62 72 PHE A N 1
ATOM 575 C CA . PHE A 1 72 ? -11.031 13.340 -0.375 1.00 93.62 72 PHE A CA 1
ATOM 576 C C . PHE A 1 72 ? -10.031 14.166 -1.188 1.00 93.62 72 PHE A C 1
ATOM 578 O O . PHE A 1 72 ? -10.003 14.057 -2.412 1.00 93.62 72 PHE A O 1
ATOM 585 N N . TYR A 1 73 ? -9.165 14.931 -0.520 1.00 96.94 73 TYR A N 1
ATOM 586 C CA . TYR A 1 73 ? -8.093 15.673 -1.180 1.00 96.94 73 TYR A CA 1
ATOM 587 C C . TYR A 1 73 ? -7.124 14.756 -1.941 1.00 96.94 73 TYR A C 1
ATOM 589 O O . TYR A 1 73 ? -6.740 15.065 -3.066 1.00 96.94 73 TYR A O 1
ATOM 597 N N . LEU A 1 74 ? -6.728 13.623 -1.354 1.00 96.62 74 LEU A N 1
ATOM 598 C CA . LEU A 1 74 ? -5.813 12.681 -2.003 1.00 96.62 74 LEU A CA 1
ATOM 599 C C . LEU A 1 74 ? -6.479 11.975 -3.189 1.00 96.62 74 LEU A C 1
ATOM 601 O O . LEU A 1 74 ? -5.878 11.904 -4.261 1.00 96.62 74 LEU A O 1
ATOM 605 N N . ILE A 1 75 ? -7.734 11.540 -3.038 1.00 94.88 75 ILE A N 1
ATOM 606 C CA . ILE A 1 75 ? -8.504 10.923 -4.130 1.00 94.88 75 ILE A CA 1
ATOM 607 C C . ILE A 1 75 ? -8.672 11.895 -5.308 1.00 94.88 75 ILE A C 1
ATOM 609 O O . ILE A 1 75 ? -8.448 11.519 -6.455 1.00 94.88 75 ILE A O 1
ATOM 613 N N . GLN A 1 76 ? -8.957 13.175 -5.043 1.00 97.19 76 GLN A N 1
ATOM 614 C CA . GLN A 1 76 ? -9.023 14.210 -6.086 1.00 97.19 76 GLN A CA 1
ATOM 615 C C . GLN A 1 76 ? -7.692 14.426 -6.823 1.00 97.19 76 GLN A C 1
ATOM 617 O O . GLN A 1 76 ? -7.691 14.887 -7.962 1.00 97.19 76 GLN A O 1
ATOM 622 N N . ARG A 1 77 ? -6.553 14.078 -6.209 1.00 96.62 77 ARG A N 1
ATOM 623 C CA . ARG A 1 77 ? -5.223 14.109 -6.845 1.00 96.62 77 ARG A CA 1
ATOM 624 C C . ARG A 1 77 ? -4.831 12.773 -7.478 1.00 96.62 77 ARG A C 1
ATOM 626 O O . ARG A 1 77 ? -3.643 12.543 -7.701 1.00 96.62 77 ARG A O 1
ATOM 633 N N . ALA A 1 78 ? -5.815 11.922 -7.761 1.00 96.88 78 ALA A N 1
ATOM 634 C CA . ALA A 1 78 ? -5.645 10.612 -8.377 1.00 96.88 78 ALA A CA 1
ATOM 635 C C . ALA A 1 78 ? -4.731 9.668 -7.577 1.00 96.88 78 ALA A C 1
ATOM 637 O O . ALA A 1 78 ? -4.050 8.820 -8.150 1.00 96.88 78 ALA A O 1
ATOM 638 N N . TYR A 1 79 ? -4.695 9.808 -6.248 1.00 97.25 79 TYR A N 1
ATOM 639 C CA . TYR A 1 79 ? -4.134 8.742 -5.427 1.00 97.25 79 TYR A CA 1
ATOM 640 C C . TYR A 1 79 ? -5.001 7.497 -5.573 1.00 97.25 79 TYR A C 1
ATOM 642 O O . TYR A 1 79 ? -6.224 7.575 -5.455 1.00 97.25 79 TYR A O 1
ATOM 650 N N . GLU A 1 80 ? -4.356 6.357 -5.770 1.00 93.19 80 GLU A N 1
ATOM 651 C CA . GLU A 1 80 ? -5.036 5.072 -5.865 1.00 93.19 80 GLU A CA 1
ATOM 652 C C . GLU A 1 80 ? -4.877 4.293 -4.566 1.00 93.19 80 GLU A C 1
ATOM 654 O O . GLU A 1 80 ? -3.843 4.368 -3.895 1.00 93.19 80 GLU A O 1
ATOM 659 N N . ILE A 1 81 ? -5.924 3.553 -4.210 1.00 85.81 81 ILE A N 1
ATOM 660 C CA . ILE A 1 81 ? -5.883 2.594 -3.113 1.00 85.81 81 ILE A CA 1
ATOM 661 C C . ILE A 1 81 ? -5.411 1.266 -3.703 1.00 85.81 81 ILE A C 1
ATOM 663 O O . ILE A 1 81 ? -6.070 0.707 -4.575 1.00 85.81 81 ILE A O 1
ATOM 667 N N . ILE A 1 82 ? -4.264 0.780 -3.240 1.00 81.38 82 ILE A N 1
ATOM 668 C CA . ILE A 1 82 ? -3.671 -0.493 -3.658 1.00 81.38 82 ILE A CA 1
ATOM 669 C C . ILE A 1 82 ? -3.709 -1.464 -2.476 1.00 81.38 82 ILE A C 1
ATOM 671 O O . ILE A 1 82 ? -3.459 -1.063 -1.335 1.00 81.38 82 ILE A O 1
ATOM 675 N N . GLU A 1 83 ? -4.045 -2.727 -2.757 1.00 74.06 83 GLU A N 1
ATOM 676 C CA . GLU A 1 83 ? -4.223 -3.790 -1.751 1.00 74.06 83 GLU A CA 1
ATOM 677 C C . GLU A 1 83 ? -5.171 -3.383 -0.612 1.00 74.06 83 GLU A C 1
ATOM 679 O O . GLU A 1 83 ? -4.914 -3.660 0.558 1.00 74.06 83 GLU A O 1
ATOM 684 N N . ASP A 1 84 ? -6.224 -2.634 -0.952 1.00 72.25 84 ASP A N 1
ATOM 685 C CA . ASP A 1 84 ? -7.264 -2.163 -0.027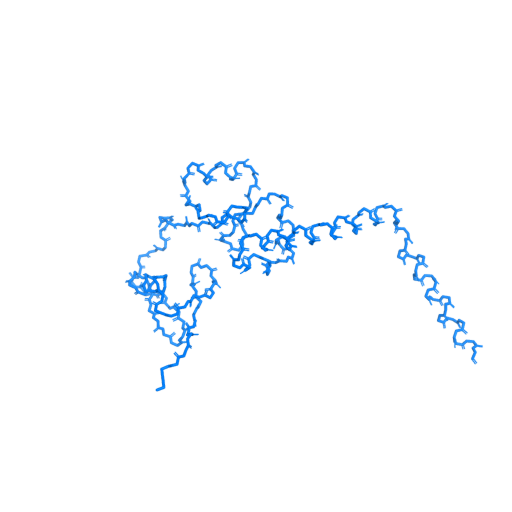 1.00 72.25 84 ASP A CA 1
ATOM 686 C C . ASP A 1 84 ? -6.748 -1.365 1.191 1.00 72.25 84 ASP A C 1
ATOM 688 O O . ASP A 1 84 ? -7.483 -1.121 2.151 1.00 72.25 84 ASP A O 1
ATOM 692 N N . TYR A 1 85 ? -5.488 -0.909 1.155 1.00 77.69 85 TYR A N 1
ATOM 693 C CA . TYR A 1 85 ? -4.813 -0.337 2.321 1.00 77.69 85 TYR A CA 1
ATOM 694 C C . TYR A 1 85 ? -3.863 0.822 2.002 1.00 77.69 85 TYR A C 1
ATOM 696 O O . TYR A 1 85 ? -3.767 1.776 2.780 1.00 77.69 85 TYR A O 1
ATOM 704 N N . TYR A 1 86 ? -3.139 0.776 0.887 1.00 84.38 86 TYR A N 1
ATOM 705 C CA . TYR A 1 86 ? -2.106 1.760 0.578 1.00 84.38 86 TYR A CA 1
ATOM 706 C C . TYR A 1 86 ? -2.649 2.886 -0.285 1.00 84.38 86 TYR A C 1
ATOM 708 O O . TYR A 1 86 ? -3.076 2.646 -1.405 1.00 84.38 86 TYR A O 1
ATOM 716 N N . LEU A 1 87 ? -2.558 4.124 0.197 1.00 93.56 87 LEU A N 1
ATOM 717 C CA . LEU A 1 87 ? -2.775 5.312 -0.624 1.00 93.56 87 LEU A CA 1
ATOM 718 C C . LEU A 1 87 ? -1.485 5.647 -1.370 1.00 93.56 87 LEU A C 1
ATOM 720 O O . LEU A 1 87 ? -0.501 6.089 -0.763 1.00 93.56 87 LEU A O 1
ATOM 724 N N . VAL A 1 88 ? -1.513 5.438 -2.684 1.00 95.00 88 VAL A N 1
ATOM 725 C CA . VAL A 1 88 ? -0.357 5.517 -3.577 1.00 95.00 88 VAL A CA 1
ATOM 726 C C . VAL A 1 88 ? -0.481 6.721 -4.515 1.00 95.00 88 VAL A C 1
ATOM 728 O O . VAL A 1 88 ? -1.473 6.827 -5.233 1.00 95.00 88 VAL A O 1
ATOM 731 N N . PRO A 1 89 ? 0.514 7.632 -4.545 1.00 96.81 89 PRO A N 1
ATOM 732 C CA . PRO A 1 89 ? 0.535 8.735 -5.500 1.00 96.81 89 PRO A CA 1
ATOM 733 C C . PRO A 1 89 ? 0.555 8.231 -6.955 1.00 96.81 89 PRO A C 1
ATOM 735 O O . PRO A 1 89 ? 1.245 7.243 -7.226 1.00 96.81 89 PRO A O 1
ATOM 738 N N . PRO A 1 90 ? -0.047 8.960 -7.917 1.00 96.06 90 PRO A N 1
ATOM 739 C CA . PRO A 1 90 ? -0.141 8.548 -9.325 1.00 96.06 90 PRO A CA 1
ATOM 740 C C . PRO A 1 90 ? 1.188 8.089 -9.940 1.00 96.06 90 PRO A C 1
ATOM 742 O O . PRO A 1 90 ? 1.260 7.085 -10.646 1.00 96.06 90 PRO A O 1
ATOM 745 N N . ARG A 1 91 ? 2.281 8.796 -9.618 1.00 93.44 91 ARG A N 1
ATOM 746 C CA . ARG A 1 91 ? 3.631 8.503 -10.132 1.00 93.44 91 ARG A CA 1
ATOM 747 C C . ARG A 1 91 ? 4.174 7.128 -9.728 1.00 93.44 91 ARG A C 1
ATOM 749 O O . ARG A 1 91 ? 5.111 6.644 -10.351 1.00 93.44 91 ARG A O 1
ATOM 756 N N . PHE A 1 92 ? 3.611 6.509 -8.692 1.00 94.44 92 PHE A N 1
ATOM 757 C CA . PHE A 1 92 ? 4.060 5.223 -8.165 1.00 94.44 92 PHE A CA 1
ATOM 758 C C . PHE A 1 92 ? 3.071 4.087 -8.418 1.00 94.44 92 PHE A C 1
ATOM 760 O O . PHE A 1 92 ? 3.437 2.942 -8.181 1.00 94.44 92 PHE A O 1
ATOM 767 N N . VAL A 1 93 ? 1.870 4.360 -8.943 1.00 93.19 93 VAL A N 1
ATOM 768 C CA . VAL A 1 93 ? 0.810 3.353 -9.129 1.00 93.19 93 VAL A CA 1
ATOM 769 C C . VAL A 1 93 ? 1.297 2.159 -9.945 1.00 93.19 93 VAL A C 1
ATOM 771 O O . VAL A 1 93 ? 1.257 1.033 -9.461 1.00 93.19 93 VAL A O 1
ATOM 774 N N . LYS A 1 94 ? 1.834 2.393 -11.151 1.00 92.44 94 LYS A N 1
ATOM 775 C CA . LYS A 1 94 ? 2.295 1.303 -12.033 1.00 92.44 94 LYS A CA 1
ATOM 776 C C . LYS A 1 94 ? 3.379 0.445 -11.380 1.00 92.44 94 LYS A C 1
ATOM 778 O O . LYS A 1 94 ? 3.379 -0.776 -11.527 1.00 92.44 94 LYS A O 1
ATOM 783 N N . ILE A 1 95 ? 4.296 1.085 -10.653 1.00 92.88 95 ILE A N 1
ATOM 784 C CA . ILE A 1 95 ? 5.375 0.394 -9.942 1.00 92.88 95 ILE A CA 1
ATOM 785 C C . ILE A 1 95 ? 4.807 -0.413 -8.778 1.00 92.88 95 ILE A C 1
ATOM 787 O O . ILE A 1 95 ? 5.138 -1.583 -8.645 1.00 92.88 95 ILE A O 1
ATOM 791 N N . ALA A 1 96 ? 3.920 0.175 -7.980 1.00 87.31 96 ALA A N 1
ATOM 792 C CA . ALA A 1 96 ? 3.282 -0.480 -6.846 1.00 87.31 96 ALA A CA 1
ATOM 793 C C . ALA A 1 96 ? 2.409 -1.675 -7.270 1.00 87.31 96 ALA A C 1
ATOM 795 O O . ALA A 1 96 ? 2.436 -2.701 -6.604 1.00 87.31 96 ALA A O 1
ATOM 796 N N . GLN A 1 97 ? 1.702 -1.583 -8.401 1.00 86.25 97 GLN A N 1
ATOM 797 C CA . GLN A 1 97 ? 0.937 -2.698 -8.974 1.00 86.25 97 GLN A CA 1
ATOM 798 C C . GLN A 1 97 ? 1.844 -3.816 -9.511 1.00 86.25 97 GLN A C 1
ATOM 800 O O . GLN A 1 97 ? 1.534 -4.991 -9.351 1.00 86.25 97 GLN A O 1
ATOM 805 N N . SER A 1 98 ? 2.975 -3.462 -10.132 1.00 85.88 98 SER A N 1
ATOM 806 C CA . SER A 1 98 ? 3.926 -4.444 -10.683 1.00 85.88 98 SER A CA 1
ATOM 807 C C . SER A 1 98 ? 4.788 -5.101 -9.599 1.00 85.88 98 SER A C 1
ATOM 809 O O . SER A 1 98 ? 5.218 -6.243 -9.746 1.00 85.88 98 SER A O 1
ATOM 811 N N . TYR A 1 99 ? 5.056 -4.370 -8.515 1.00 83.81 99 TYR A N 1
ATOM 812 C CA . TYR A 1 99 ? 5.955 -4.756 -7.428 1.00 83.81 99 TYR A CA 1
ATOM 813 C C . TYR A 1 99 ? 5.320 -4.466 -6.055 1.00 83.81 99 TYR A C 1
ATOM 815 O O . TYR A 1 99 ? 5.843 -3.652 -5.285 1.00 83.81 99 TYR A O 1
ATOM 823 N N . PRO A 1 100 ? 4.212 -5.147 -5.710 1.00 77.31 100 PRO A N 1
ATOM 824 C CA . PRO A 1 100 ? 3.478 -4.907 -4.464 1.00 77.31 100 PRO A CA 1
ATOM 825 C C . PRO A 1 100 ? 4.335 -5.110 -3.211 1.00 77.31 100 PRO A C 1
ATOM 827 O O . PRO A 1 100 ? 4.167 -4.399 -2.222 1.00 77.31 100 PRO A O 1
ATOM 830 N N . PHE A 1 101 ? 5.346 -5.987 -3.275 1.00 77.94 101 PHE A N 1
ATOM 831 C CA . PHE A 1 101 ? 6.257 -6.247 -2.156 1.00 77.94 101 PHE A CA 1
ATOM 832 C C . PHE A 1 101 ? 6.975 -4.994 -1.626 1.00 77.94 101 PHE A C 1
ATOM 834 O O . PHE A 1 101 ? 7.380 -4.960 -0.463 1.00 77.94 101 PHE A O 1
ATOM 841 N N . LEU A 1 102 ? 7.116 -3.948 -2.448 1.00 81.75 102 LEU A N 1
ATOM 842 C CA . LEU A 1 102 ? 7.691 -2.669 -2.030 1.00 81.75 102 LEU A CA 1
ATOM 843 C C . LEU A 1 102 ? 6.832 -1.988 -0.965 1.00 81.75 102 LEU A C 1
ATOM 845 O O . LEU A 1 102 ? 7.360 -1.366 -0.046 1.00 81.75 102 LEU A O 1
ATOM 849 N N . LEU A 1 103 ? 5.510 -2.135 -1.042 1.00 79.00 103 LEU A N 1
ATOM 850 C CA . LEU A 1 103 ? 4.573 -1.524 -0.105 1.00 79.00 103 LEU A CA 1
ATOM 851 C C . LEU A 1 103 ? 4.708 -2.114 1.309 1.00 79.00 103 LEU A C 1
ATOM 853 O O . LEU A 1 103 ? 4.382 -1.446 2.296 1.00 79.00 103 LEU A O 1
ATOM 857 N N . TYR A 1 104 ? 5.241 -3.331 1.446 1.00 76.62 104 TYR A N 1
ATOM 858 C CA . TYR A 1 104 ? 5.441 -4.003 2.737 1.00 76.62 104 TYR A CA 1
ATOM 859 C C . TYR A 1 104 ? 6.651 -3.490 3.521 1.00 76.62 104 TYR A C 1
ATOM 861 O O . TYR A 1 104 ? 6.772 -3.774 4.712 1.00 76.62 104 TYR A O 1
ATOM 869 N N . LEU A 1 105 ? 7.538 -2.709 2.895 1.00 75.94 105 LEU A N 1
ATOM 870 C CA . LEU A 1 105 ? 8.691 -2.130 3.582 1.00 75.94 105 LEU A CA 1
ATOM 871 C C . LEU A 1 105 ? 8.212 -1.227 4.724 1.00 75.94 105 LEU A C 1
ATOM 873 O O . LEU A 1 105 ? 7.469 -0.278 4.486 1.00 75.94 105 LEU A O 1
ATOM 877 N N . HIS A 1 106 ? 8.609 -1.529 5.965 1.00 72.81 106 HIS A N 1
ATOM 878 C CA . HIS A 1 106 ? 8.134 -0.810 7.154 1.00 72.81 106 HIS A CA 1
ATOM 879 C C . HIS A 1 106 ? 8.556 0.658 7.172 1.00 72.81 106 HIS A C 1
ATOM 881 O O . HIS A 1 106 ? 7.760 1.528 7.523 1.00 72.81 106 HIS A O 1
ATOM 887 N N . ASP A 1 107 ? 9.799 0.918 6.785 1.00 84.00 107 ASP A N 1
ATOM 888 C CA . ASP A 1 107 ? 10.369 2.254 6.781 1.00 84.00 107 ASP A CA 1
ATOM 889 C C . ASP A 1 107 ? 9.921 3.021 5.531 1.00 84.00 107 ASP A C 1
ATOM 891 O O . ASP A 1 107 ? 10.144 2.585 4.399 1.00 84.00 107 ASP A O 1
ATOM 895 N N . THR A 1 108 ? 9.260 4.160 5.744 1.00 85.25 108 THR A N 1
ATOM 896 C CA . THR A 1 108 ? 8.718 4.994 4.663 1.00 85.25 108 THR A CA 1
ATOM 897 C C . THR A 1 108 ? 9.816 5.503 3.738 1.00 85.25 108 THR A C 1
ATOM 899 O O . THR A 1 108 ? 9.625 5.507 2.526 1.00 85.25 108 THR A O 1
ATOM 902 N N . GLN A 1 109 ? 10.971 5.894 4.278 1.00 89.94 109 GLN A N 1
ATOM 903 C CA . GLN A 1 109 ? 12.064 6.413 3.467 1.00 89.94 109 GLN A CA 1
ATOM 904 C C . GLN A 1 109 ? 12.653 5.303 2.592 1.00 89.94 109 GLN A C 1
ATOM 906 O O . GLN A 1 109 ? 12.696 5.450 1.372 1.00 89.94 109 GLN A O 1
ATOM 911 N N . LYS A 1 110 ? 12.985 4.147 3.176 1.00 87.00 110 LYS A N 1
ATOM 912 C CA . LYS A 1 110 ? 13.472 2.982 2.423 1.00 87.00 110 LYS A CA 1
ATOM 913 C C . LYS A 1 110 ? 12.468 2.527 1.373 1.00 87.00 110 LYS A C 1
ATOM 915 O O . LYS A 1 110 ? 12.871 2.158 0.272 1.00 87.00 110 LYS A O 1
ATOM 920 N N . ARG A 1 111 ? 11.167 2.556 1.689 1.00 91.06 111 ARG A N 1
ATOM 921 C CA . ARG A 1 111 ? 10.099 2.250 0.729 1.00 91.06 111 ARG A CA 1
ATOM 922 C C . ARG A 1 111 ? 10.190 3.155 -0.494 1.00 91.06 111 ARG A C 1
ATOM 924 O O . ARG A 1 111 ? 10.209 2.660 -1.617 1.00 91.06 111 ARG A O 1
ATOM 931 N N . LEU A 1 112 ? 10.257 4.465 -0.273 1.00 93.06 112 LEU A N 1
ATOM 932 C CA . LEU A 1 112 ? 10.314 5.449 -1.349 1.00 93.06 112 LEU A CA 1
ATOM 933 C C . LEU A 1 112 ? 11.613 5.353 -2.152 1.00 93.06 112 LEU A C 1
ATOM 935 O O . LEU A 1 112 ? 11.558 5.440 -3.374 1.00 93.06 112 LEU A O 1
ATOM 939 N N . GLU A 1 113 ? 12.748 5.092 -1.503 1.00 93.19 113 GLU A N 1
ATOM 940 C CA . GLU A 1 113 ? 14.033 4.868 -2.177 1.00 93.19 113 GLU A CA 1
ATOM 941 C C . GLU A 1 113 ? 13.971 3.670 -3.135 1.00 93.19 113 GLU A C 1
ATOM 943 O O . GLU A 1 113 ? 14.371 3.778 -4.292 1.00 93.19 113 GLU A O 1
ATOM 948 N N . HIS A 1 114 ? 13.409 2.537 -2.700 1.00 90.56 114 HIS A N 1
ATOM 949 C CA . HIS A 1 114 ? 13.295 1.357 -3.563 1.00 90.56 114 HIS A CA 1
ATOM 950 C C . HIS A 1 114 ? 12.316 1.579 -4.721 1.00 90.56 114 HIS A C 1
ATOM 952 O O . HIS A 1 114 ? 12.592 1.162 -5.849 1.00 90.56 114 HIS A O 1
ATOM 958 N N . ILE A 1 115 ? 11.190 2.253 -4.459 1.00 92.62 115 ILE A N 1
ATOM 959 C CA . ILE A 1 115 ? 10.237 2.630 -5.508 1.00 92.62 115 ILE A CA 1
ATOM 960 C C . ILE A 1 115 ? 10.914 3.547 -6.534 1.00 92.62 115 ILE A C 1
ATOM 962 O O . ILE A 1 115 ? 10.745 3.322 -7.730 1.00 92.62 115 ILE A O 1
ATOM 966 N N . ASP A 1 116 ? 11.711 4.528 -6.100 1.00 92.88 116 ASP A N 1
ATOM 967 C CA . ASP A 1 116 ? 12.417 5.448 -7.002 1.00 92.88 116 ASP A CA 1
ATOM 968 C C . ASP A 1 116 ? 13.463 4.724 -7.860 1.00 92.88 116 ASP A C 1
ATOM 970 O O . ASP A 1 116 ? 13.524 4.925 -9.073 1.00 92.88 116 ASP A O 1
ATOM 974 N N . VAL A 1 117 ? 14.240 3.812 -7.265 1.00 93.75 117 VAL A N 1
ATOM 975 C CA . VAL A 1 117 ? 15.219 2.989 -7.997 1.00 93.75 117 VAL A CA 1
ATOM 976 C C . VAL A 1 117 ? 14.540 2.178 -9.100 1.00 93.75 117 VAL A C 1
ATOM 978 O O . VAL A 1 117 ? 15.015 2.144 -10.239 1.00 93.75 117 VAL A O 1
ATOM 981 N N . ILE A 1 118 ? 13.411 1.540 -8.789 1.00 91.50 118 ILE A N 1
ATOM 982 C CA . ILE A 1 118 ? 12.672 0.742 -9.769 1.00 91.50 118 ILE A CA 1
ATOM 983 C C . ILE A 1 118 ? 12.034 1.641 -10.827 1.00 91.50 118 ILE A C 1
ATOM 985 O O . ILE A 1 118 ? 12.113 1.317 -12.011 1.00 91.50 118 ILE A O 1
ATOM 989 N N . LEU A 1 119 ? 11.473 2.787 -10.437 1.00 92.31 119 LEU A N 1
ATOM 990 C CA . LEU A 1 119 ? 10.905 3.757 -11.369 1.00 92.31 119 LEU A CA 1
ATOM 991 C C . LEU A 1 119 ? 11.950 4.228 -12.389 1.00 92.31 119 LEU A C 1
ATOM 993 O O . LEU A 1 119 ? 11.687 4.196 -13.590 1.00 92.31 119 LEU A O 1
ATOM 997 N N . ARG A 1 120 ? 13.159 4.587 -11.937 1.00 92.06 120 ARG A N 1
ATOM 998 C CA . ARG A 1 120 ? 14.270 4.965 -12.827 1.00 92.06 120 ARG A CA 1
ATOM 999 C C . ARG A 1 120 ? 14.643 3.841 -13.781 1.00 92.06 120 ARG A C 1
ATOM 1001 O O . ARG A 1 120 ? 14.842 4.088 -14.966 1.00 92.06 120 ARG A O 1
ATOM 1008 N N . ARG A 1 121 ? 14.710 2.605 -13.283 1.00 90.50 121 ARG A N 1
ATOM 1009 C CA . ARG A 1 121 ? 15.038 1.438 -14.107 1.00 90.50 121 ARG A CA 1
ATOM 1010 C C . ARG A 1 121 ? 13.976 1.185 -15.177 1.00 90.50 121 ARG A C 1
ATOM 1012 O O . ARG A 1 121 ? 14.323 0.922 -16.324 1.00 90.50 121 ARG A O 1
ATOM 1019 N N . VAL A 1 122 ? 12.698 1.274 -14.816 1.00 88.69 122 VAL A N 1
ATOM 1020 C CA . VAL A 1 122 ? 11.580 1.115 -15.75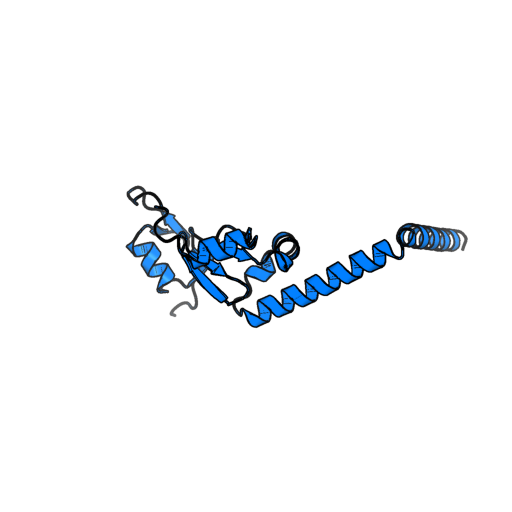5 1.00 88.69 122 VAL A CA 1
ATOM 1021 C C . VAL A 1 122 ? 11.607 2.217 -16.811 1.00 88.69 122 VAL A C 1
ATOM 1023 O O . VAL A 1 122 ? 11.542 1.907 -17.997 1.00 88.69 122 VAL A O 1
ATOM 1026 N N . ASN A 1 123 ? 11.782 3.476 -16.404 1.00 88.81 123 ASN A N 1
ATOM 1027 C CA . ASN A 1 123 ? 11.871 4.601 -17.335 1.00 88.81 123 ASN A CA 1
ATOM 1028 C C . ASN A 1 123 ? 13.057 4.452 -18.293 1.00 88.81 123 ASN A C 1
ATOM 1030 O O . ASN A 1 123 ? 12.874 4.611 -19.495 1.00 88.81 123 ASN A O 1
ATOM 1034 N N . PHE A 1 124 ? 14.225 4.038 -17.792 1.00 89.38 124 PHE A N 1
ATOM 1035 C CA . PHE A 1 124 ? 15.392 3.753 -18.627 1.00 89.38 124 PHE A CA 1
ATOM 1036 C C . PHE A 1 124 ? 15.081 2.716 -19.713 1.00 89.38 124 PHE A C 1
ATOM 1038 O O . PHE A 1 124 ? 15.398 2.931 -20.879 1.00 89.38 124 PHE A O 1
ATOM 1045 N N . TYR A 1 125 ? 14.421 1.605 -19.367 1.00 84.69 125 TYR A N 1
ATOM 1046 C CA . TYR A 1 125 ? 14.049 0.603 -20.369 1.00 84.69 125 TYR A CA 1
ATOM 1047 C C . TYR A 1 125 ? 12.994 1.110 -21.356 1.00 84.69 125 TYR A C 1
ATOM 1049 O O . TYR A 1 125 ? 13.044 0.739 -22.526 1.00 84.69 125 TYR A O 1
ATOM 1057 N N . ILE A 1 126 ? 12.046 1.941 -20.916 1.00 85.75 126 ILE A N 1
ATOM 1058 C CA . ILE A 1 126 ? 11.042 2.542 -21.805 1.00 85.75 126 ILE A CA 1
ATOM 1059 C C . ILE A 1 126 ? 11.721 3.466 -22.818 1.00 85.75 126 ILE A C 1
ATOM 1061 O O . ILE A 1 126 ? 11.525 3.283 -24.018 1.00 85.75 126 ILE A O 1
ATOM 1065 N N . GLU A 1 127 ? 12.546 4.405 -22.352 1.00 88.69 127 GLU A N 1
ATOM 1066 C CA . GLU A 1 127 ? 13.291 5.335 -23.209 1.00 88.69 127 GLU A CA 1
ATOM 1067 C C . GLU A 1 127 ? 14.204 4.582 -24.173 1.00 88.69 127 GLU A C 1
ATOM 1069 O O . GLU A 1 127 ? 14.220 4.842 -25.374 1.00 88.69 127 GLU A O 1
ATOM 1074 N N . TRP A 1 128 ? 14.929 3.589 -23.668 1.00 84.88 128 TRP A N 1
ATOM 1075 C CA . TRP A 1 128 ? 15.846 2.824 -24.492 1.00 84.88 128 TRP A CA 1
ATOM 1076 C C . TRP A 1 128 ? 15.122 2.007 -25.571 1.00 84.88 128 TRP A C 1
ATOM 1078 O O . TRP A 1 128 ? 15.588 1.968 -26.711 1.00 84.88 128 TRP A O 1
ATOM 1088 N N . ASN A 1 129 ? 13.967 1.408 -25.247 1.00 83.88 129 ASN A N 1
ATOM 1089 C CA . ASN A 1 129 ? 13.134 0.700 -26.225 1.00 83.88 129 ASN A CA 1
ATOM 1090 C C . ASN A 1 129 ? 12.555 1.659 -27.276 1.00 83.88 129 ASN A C 1
ATOM 1092 O O . ASN A 1 129 ? 12.463 1.286 -28.442 1.00 83.88 129 ASN A O 1
ATOM 1096 N N . GLN A 1 130 ? 12.186 2.885 -26.888 1.00 85.38 130 GLN A N 1
ATOM 1097 C CA . GLN A 1 130 ? 11.730 3.913 -27.830 1.00 85.38 130 GLN A CA 1
ATOM 1098 C C . GLN A 1 130 ? 12.848 4.358 -28.779 1.00 85.38 130 GLN A C 1
ATOM 1100 O O . GLN A 1 130 ? 12.605 4.536 -29.969 1.00 85.38 130 GLN A O 1
ATOM 1105 N N . LEU A 1 131 ? 14.072 4.511 -28.269 1.00 88.81 131 LEU A N 1
ATOM 1106 C CA . LEU A 1 131 ? 15.236 4.904 -29.067 1.00 88.81 131 LEU A CA 1
ATOM 1107 C C . LEU A 1 131 ? 15.770 3.769 -29.951 1.00 88.81 131 LEU A C 1
ATOM 1109 O O . LEU A 1 131 ? 16.450 4.033 -30.939 1.00 88.81 131 LEU A O 1
ATOM 1113 N N . ASN A 1 132 ? 15.486 2.510 -29.607 1.00 86.62 132 ASN A N 1
ATOM 1114 C CA . ASN A 1 132 ? 16.021 1.344 -30.304 1.00 86.62 132 ASN A CA 1
ATOM 1115 C C . ASN A 1 132 ? 14.951 0.264 -30.559 1.00 86.62 132 ASN A C 1
ATOM 1117 O O . ASN A 1 132 ? 15.101 -0.862 -30.069 1.00 86.62 132 ASN A O 1
ATOM 1121 N N . PRO A 1 133 ? 13.904 0.559 -31.352 1.00 81.50 133 PRO A N 1
ATOM 1122 C CA . PRO A 1 133 ? 12.798 -0.376 -31.576 1.00 81.50 133 PRO A CA 1
ATOM 1123 C C . PRO A 1 133 ? 13.268 -1.721 -32.159 1.00 81.50 133 PRO A C 1
ATOM 1125 O O . PRO A 1 133 ? 12.804 -2.778 -31.734 1.00 81.50 133 PRO A O 1
ATOM 1128 N N . ASP A 1 134 ? 14.281 -1.693 -33.030 1.00 86.94 134 ASP A N 1
ATOM 1129 C CA . ASP A 1 134 ? 14.779 -2.881 -33.739 1.00 86.94 134 ASP A CA 1
ATOM 1130 C C . ASP A 1 134 ? 15.922 -3.602 -33.007 1.00 86.94 134 ASP A C 1
ATOM 1132 O O . ASP A 1 134 ? 16.497 -4.562 -33.522 1.00 86.94 134 ASP A O 1
ATOM 1136 N N . TYR A 1 135 ? 16.311 -3.164 -31.802 1.00 80.75 135 TYR A N 1
ATOM 1137 C CA . TYR A 1 135 ? 17.457 -3.765 -31.110 1.00 80.75 135 TYR A CA 1
ATOM 1138 C C . TYR A 1 135 ? 17.260 -5.252 -30.831 1.00 80.75 135 TYR A C 1
ATOM 1140 O O . TYR A 1 135 ? 18.189 -6.036 -31.015 1.00 80.75 135 TYR A O 1
ATOM 1148 N N . ARG A 1 136 ? 16.056 -5.653 -30.403 1.00 78.81 136 ARG A N 1
ATOM 1149 C CA . ARG A 1 136 ? 15.765 -7.068 -30.133 1.00 78.81 136 ARG A CA 1
ATOM 1150 C C . ARG A 1 136 ? 15.948 -7.920 -31.381 1.00 78.81 136 ARG A C 1
ATOM 1152 O O . ARG A 1 136 ? 16.515 -9.002 -31.284 1.00 78.81 136 ARG A O 1
ATOM 1159 N N . GLN A 1 137 ? 15.523 -7.406 -32.532 1.00 83.38 137 GLN A N 1
ATOM 1160 C CA . GLN A 1 137 ? 15.715 -8.077 -33.808 1.00 83.38 137 GLN A CA 1
ATOM 1161 C C . GLN A 1 137 ? 17.207 -8.200 -34.142 1.00 83.38 137 GLN A C 1
ATOM 1163 O O . GLN A 1 137 ? 17.673 -9.300 -34.415 1.00 83.38 137 GLN A O 1
ATOM 1168 N N . ARG A 1 138 ? 17.986 -7.119 -34.005 1.00 83.94 138 ARG A N 1
ATOM 1169 C CA . ARG A 1 138 ? 19.439 -7.146 -34.265 1.00 83.94 138 ARG A CA 1
ATOM 1170 C C . ARG A 1 138 ? 20.206 -8.106 -33.351 1.00 83.94 138 ARG A C 1
ATOM 1172 O O . ARG A 1 138 ? 21.134 -8.778 -33.802 1.00 83.94 138 ARG A O 1
ATOM 1179 N N . VAL A 1 139 ? 19.841 -8.186 -32.070 1.00 85.50 139 VAL A N 1
ATOM 1180 C CA . VAL A 1 139 ? 20.457 -9.144 -31.135 1.00 85.50 139 VAL A CA 1
ATOM 1181 C C . VAL A 1 139 ? 20.126 -10.577 -31.523 1.00 85.50 139 VAL A C 1
ATOM 1183 O O . VAL A 1 139 ? 21.016 -11.425 -31.503 1.00 85.50 139 VAL A O 1
ATOM 1186 N N . GLU A 1 140 ? 18.882 -10.844 -31.910 1.00 86.94 140 GLU A N 1
ATOM 1187 C CA . GLU A 1 140 ? 18.458 -12.176 -32.331 1.00 86.94 140 GLU A CA 1
ATOM 1188 C C . GLU A 1 140 ? 19.142 -12.599 -33.640 1.00 86.94 140 GLU A C 1
ATOM 1190 O O . GLU A 1 140 ? 19.671 -13.704 -33.730 1.00 86.94 140 GLU A O 1
ATOM 1195 N N . GLU A 1 141 ? 19.247 -11.697 -34.617 1.00 90.69 141 GLU A N 1
ATOM 1196 C CA . GLU A 1 141 ? 20.005 -11.919 -35.856 1.00 90.69 141 GLU A CA 1
ATOM 1197 C C . GLU A 1 141 ? 21.483 -12.230 -35.568 1.00 90.69 141 GLU A C 1
ATOM 1199 O O . GLU A 1 141 ? 22.046 -13.182 -36.115 1.00 90.69 141 GLU A O 1
ATOM 1204 N N . THR A 1 142 ? 22.103 -11.482 -34.650 1.00 90.12 142 THR A N 1
ATOM 1205 C CA . THR A 1 142 ? 23.499 -11.702 -34.237 1.00 90.12 142 THR A CA 1
ATOM 1206 C C . THR A 1 142 ? 23.669 -13.046 -33.530 1.00 90.12 142 THR A C 1
ATOM 1208 O O . THR A 1 142 ? 24.616 -13.784 -33.806 1.00 90.12 142 THR A O 1
ATOM 1211 N N . ARG A 1 143 ? 22.739 -13.403 -32.640 1.00 89.69 143 ARG A N 1
ATOM 1212 C CA . ARG A 1 143 ? 22.741 -14.691 -31.945 1.00 89.69 143 ARG A CA 1
ATOM 1213 C C . ARG A 1 143 ? 22.632 -15.847 -32.938 1.00 89.69 143 ARG A C 1
ATOM 1215 O O . ARG A 1 143 ? 23.439 -16.772 -32.884 1.00 89.69 143 ARG A O 1
ATOM 1222 N N . GLN A 1 144 ? 21.691 -15.770 -33.876 1.00 91.69 144 GLN A N 1
ATOM 1223 C CA . GLN A 1 144 ? 21.514 -16.787 -34.913 1.00 91.69 144 GLN A CA 1
ATOM 1224 C C . GLN A 1 144 ? 22.747 -16.918 -35.808 1.00 91.69 144 GLN A C 1
ATOM 1226 O O . GLN A 1 144 ? 23.097 -18.027 -36.209 1.00 91.69 144 GLN A O 1
ATOM 1231 N N . PHE A 1 145 ? 23.425 -15.809 -36.113 1.00 90.56 145 PHE A N 1
ATOM 1232 C CA . PHE A 1 145 ? 24.681 -15.833 -36.857 1.00 90.56 145 PHE A CA 1
ATOM 1233 C C . PHE A 1 145 ? 25.780 -16.599 -36.103 1.00 90.56 145 PHE A C 1
ATOM 1235 O O . PHE A 1 145 ? 26.414 -17.486 -36.678 1.00 90.56 145 PHE A O 1
ATOM 1242 N N . VAL A 1 146 ? 25.971 -16.317 -34.810 1.00 90.62 146 VAL A N 1
ATOM 1243 C CA . VAL A 1 146 ? 26.953 -17.023 -33.968 1.00 90.62 146 VAL A CA 1
ATOM 1244 C C . VAL A 1 146 ? 26.623 -18.513 -33.862 1.00 90.62 146 VAL A C 1
ATOM 1246 O O . VAL A 1 146 ? 27.506 -19.349 -34.046 1.00 90.62 146 VAL A O 1
ATOM 1249 N N . GLU A 1 147 ? 25.355 -18.861 -33.631 1.00 88.62 147 GLU A N 1
ATOM 1250 C CA . GLU A 1 147 ? 24.920 -20.258 -33.536 1.00 88.62 147 GLU A CA 1
ATOM 1251 C C . GLU A 1 147 ? 25.131 -21.034 -34.845 1.00 88.62 147 GLU A C 1
ATOM 1253 O O . GLU A 1 147 ? 25.486 -22.210 -34.796 1.00 88.62 147 GLU A O 1
ATOM 1258 N N . ARG A 1 148 ? 24.947 -20.410 -36.020 1.00 86.88 148 ARG A N 1
ATOM 1259 C CA . ARG A 1 148 ? 25.260 -21.055 -37.311 1.00 86.88 148 ARG A CA 1
ATOM 1260 C C . ARG A 1 148 ? 26.753 -21.326 -37.452 1.00 86.88 148 ARG A C 1
ATOM 1262 O O . ARG A 1 148 ? 27.135 -22.446 -37.768 1.00 86.88 148 ARG A O 1
ATOM 1269 N N . ARG A 1 149 ? 27.595 -20.337 -37.139 1.00 83.94 149 ARG A N 1
ATOM 1270 C CA . ARG A 1 149 ? 29.060 -20.471 -37.220 1.00 83.94 149 ARG A CA 1
ATOM 1271 C C . ARG A 1 149 ? 29.607 -21.563 -36.301 1.00 83.94 149 ARG A C 1
ATOM 1273 O O . ARG A 1 149 ? 30.543 -22.254 -36.682 1.00 83.94 149 ARG A O 1
ATOM 1280 N N . GLN A 1 150 ? 29.005 -21.753 -35.129 1.00 80.88 150 GLN A N 1
ATOM 1281 C CA . GLN A 1 150 ? 29.382 -22.822 -34.200 1.00 80.88 150 GLN A CA 1
ATOM 1282 C C . GLN A 1 150 ? 28.973 -24.227 -34.665 1.00 80.88 150 GLN A C 1
ATOM 1284 O O . GLN A 1 150 ? 29.578 -25.190 -34.219 1.00 80.88 150 GLN A O 1
ATOM 1289 N N . ARG A 1 151 ? 27.965 -24.367 -35.537 1.00 76.75 151 ARG A N 1
ATOM 1290 C CA . ARG A 1 151 ? 27.555 -25.669 -36.105 1.00 76.75 151 ARG A CA 1
ATOM 1291 C C . ARG A 1 151 ? 28.353 -26.062 -37.352 1.00 76.75 151 ARG A C 1
ATOM 1293 O O . ARG A 1 151 ? 28.288 -27.210 -37.772 1.00 76.75 151 ARG A O 1
ATOM 1300 N N . GLU A 1 152 ? 29.052 -25.105 -37.956 1.00 73.50 152 GLU A N 1
ATOM 1301 C CA . GLU A 1 152 ? 29.907 -25.295 -39.136 1.00 73.50 152 GLU A CA 1
ATOM 1302 C C . GLU A 1 152 ? 31.376 -25.603 -38.774 1.00 73.50 152 GLU A C 1
ATOM 1304 O O . GLU A 1 152 ? 32.192 -25.779 -39.678 1.00 73.50 152 GLU A O 1
ATOM 1309 N N . THR A 1 153 ? 31.716 -25.648 -37.479 1.00 54.81 153 THR A N 1
ATOM 1310 C CA . THR A 1 153 ? 33.056 -25.976 -36.951 1.00 54.81 153 THR A CA 1
ATOM 1311 C C . THR A 1 153 ? 33.004 -27.301 -36.204 1.00 54.81 153 THR A C 1
ATOM 1313 O O . THR A 1 153 ? 33.970 -28.082 -36.332 1.00 54.81 153 THR A O 1
#